Protein AF-A0A973I251-F1 (afdb_monomer)

Secondary structure (DSSP, 8-state):
----PPPHHHHHTTTEEEEEEEEEESSS-TTTBPEEEEEEEEEEE-TT--EEEEEEEEEEBPPPTT-B--HHHHHHH---TT-GGG--B-HHHHHHHHHHHHHHHHHHTT-SEEEEE-TTTTTTT-

Mean predicted aligned error: 3.5 Å

Nearest PDB structures (foldseek):
  3v9x-assembly1_B  TM=9.621E-01  e=1.044E-17  Escherichia coli K-12
  3nh2-assembly1_A  TM=9.985E-01  e=4.021E-17  Escherichia coli
  3va3-assembly1_B  TM=9.937E-01  e=5.543E-17  Escherichia coli K-12
  2f96-assembly1_B  TM=9.882E-01  e=8.765E-16  Pseudomonas aeruginosa PAO1
  3ngy-assembly2_C  TM=9.588E-01  e=2.834E-13  Escherichia coli

pLDDT: mean 95.79, std 8.48, range [45.31, 98.88]

Structure (mmCIF, N/CA/C/O backbone):
data_AF-A0A973I251-F1
#
_entry.id   AF-A0A973I251-F1
#
loop_
_atom_site.group_PDB
_atom_site.id
_atom_site.type_symbol
_atom_site.label_atom_id
_atom_site.label_alt_id
_atom_site.label_comp_id
_atom_site.label_asym_id
_atom_site.label_entity_id
_atom_site.label_seq_id
_atom_site.pdbx_PDB_ins_code
_atom_site.Cartn_x
_atom_site.Cartn_y
_atom_site.Cartn_z
_atom_site.occupancy
_atom_site.B_iso_or_equiv
_atom_site.auth_seq_id
_atom_site.auth_comp_id
_atom_site.auth_asym_id
_atom_site.auth_atom_id
_atom_site.pdbx_PDB_model_num
ATOM 1 N N . MET A 1 1 ? -14.893 14.564 30.518 1.00 45.31 1 MET A N 1
ATOM 2 C CA . MET A 1 1 ? -14.409 14.045 29.224 1.00 45.31 1 MET A CA 1
ATOM 3 C C . MET A 1 1 ? -14.976 12.649 29.114 1.00 45.31 1 MET A C 1
ATOM 5 O O . MET A 1 1 ? -14.703 11.853 30.002 1.00 45.31 1 MET A O 1
ATOM 9 N N . GLU A 1 2 ? -15.873 12.407 28.160 1.00 46.62 2 GLU A N 1
ATOM 10 C CA . GLU A 1 2 ? -16.466 11.081 27.964 1.00 46.62 2 GLU A CA 1
ATOM 11 C C . GLU A 1 2 ? -15.345 10.071 27.729 1.00 46.62 2 GLU A C 1
ATOM 13 O O . GLU A 1 2 ? -14.514 10.229 26.833 1.00 46.62 2 GLU A O 1
ATOM 18 N N . ASN A 1 3 ? -15.287 9.071 28.601 1.00 50.62 3 ASN A N 1
ATOM 19 C CA . ASN A 1 3 ? -14.341 7.978 28.512 1.00 50.62 3 ASN A CA 1
ATOM 20 C C . ASN A 1 3 ? -14.863 7.038 27.420 1.00 50.62 3 ASN A C 1
ATOM 22 O O . ASN A 1 3 ? -15.485 6.024 27.717 1.00 50.62 3 ASN A O 1
ATOM 26 N N . THR A 1 4 ? -14.729 7.445 26.155 1.00 62.50 4 THR A N 1
ATOM 27 C CA . THR A 1 4 ? -15.101 6.600 25.016 1.00 62.50 4 THR A CA 1
ATOM 28 C C . THR A 1 4 ? -14.207 5.370 25.082 1.00 62.50 4 THR A C 1
ATOM 30 O O . THR A 1 4 ? -13.005 5.467 24.821 1.00 62.50 4 THR A O 1
ATOM 33 N N . GLU A 1 5 ? -14.754 4.239 25.527 1.00 80.75 5 GLU A N 1
ATOM 34 C CA . GLU A 1 5 ? -13.989 3.003 25.617 1.00 80.75 5 GLU A CA 1
ATOM 35 C C . GLU A 1 5 ? -13.396 2.681 24.246 1.00 80.75 5 GLU A C 1
ATOM 37 O O . GLU A 1 5 ? -14.099 2.596 23.239 1.00 80.75 5 GLU A O 1
ATOM 42 N N . GLN A 1 6 ? -12.074 2.522 24.201 1.00 84.75 6 GLN A N 1
ATOM 43 C CA . GLN A 1 6 ? -11.390 2.105 22.985 1.00 84.75 6 GLN A CA 1
ATOM 44 C C . GLN A 1 6 ? -11.863 0.703 22.577 1.00 84.75 6 GLN A C 1
ATOM 46 O O . GLN A 1 6 ? -11.987 -0.188 23.427 1.00 84.75 6 GLN A O 1
ATOM 51 N N . THR A 1 7 ? -12.066 0.504 21.273 1.00 95.12 7 THR A N 1
ATOM 52 C CA . THR A 1 7 ? -12.389 -0.802 20.680 1.00 95.12 7 THR A CA 1
ATOM 53 C C . THR A 1 7 ? -11.291 -1.828 20.998 1.00 95.12 7 THR A C 1
ATOM 55 O O . THR A 1 7 ? -10.136 -1.462 21.255 1.00 95.12 7 THR A O 1
ATOM 58 N N . LEU A 1 8 ? -11.621 -3.126 20.957 1.00 96.62 8 LEU A N 1
ATOM 59 C CA . LEU A 1 8 ? -10.624 -4.200 21.097 1.00 96.62 8 LEU A CA 1
ATOM 60 C C . LEU A 1 8 ? -9.488 -4.041 20.077 1.00 96.62 8 LEU A C 1
ATOM 62 O O . LEU A 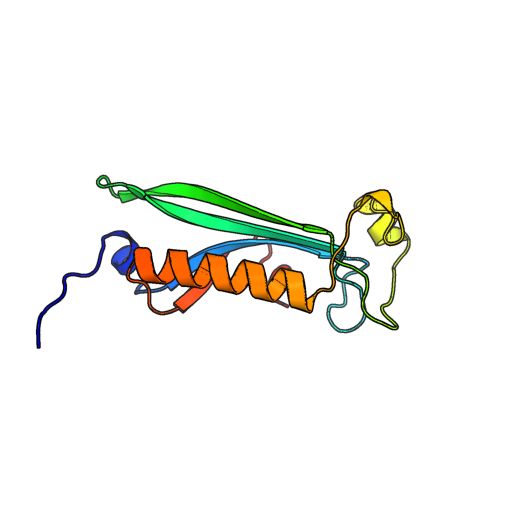1 8 ? -8.310 -4.131 20.430 1.00 96.62 8 LEU A O 1
ATOM 66 N N . PHE A 1 9 ? -9.850 -3.686 18.842 1.00 97.88 9 PHE A N 1
ATOM 67 C CA . PHE A 1 9 ? -8.903 -3.408 17.772 1.00 97.88 9 PHE A CA 1
ATOM 68 C C . PHE A 1 9 ? -7.925 -2.293 18.172 1.00 97.88 9 PHE A C 1
ATOM 70 O O . PHE A 1 9 ? -6.708 -2.498 18.166 1.00 97.88 9 PHE A O 1
ATOM 77 N N . ALA A 1 10 ? -8.433 -1.119 18.558 1.00 97.62 10 ALA A N 1
ATOM 78 C CA . ALA A 1 10 ? -7.600 0.032 18.901 1.00 97.62 10 ALA A CA 1
ATOM 79 C C . ALA A 1 10 ? -6.674 -0.263 20.091 1.00 97.62 10 ALA A C 1
ATOM 81 O O . ALA A 1 10 ? -5.526 0.187 20.111 1.00 97.62 10 ALA A O 1
ATOM 82 N N . LYS A 1 11 ? -7.127 -1.070 21.058 1.00 96.81 11 LYS A N 1
ATOM 83 C CA . LYS A 1 11 ? -6.307 -1.511 22.197 1.00 96.81 11 LYS A CA 1
ATOM 84 C C . LYS A 1 11 ? -5.147 -2.416 21.761 1.00 96.81 11 LYS A C 1
ATOM 86 O O . LYS A 1 11 ? -4.035 -2.257 22.267 1.00 96.81 11 LYS A O 1
ATOM 91 N N . ARG A 1 12 ? -5.361 -3.321 20.795 1.00 97.69 12 ARG A N 1
ATOM 92 C CA . ARG A 1 12 ? -4.398 -4.370 20.398 1.00 97.69 12 ARG A CA 1
ATOM 93 C C . ARG A 1 12 ? -3.041 -3.842 19.930 1.00 97.69 12 ARG A C 1
ATOM 95 O O . ARG A 1 12 ? -2.021 -4.486 20.193 1.00 97.69 12 ARG A O 1
ATOM 102 N N . PHE A 1 13 ? -3.031 -2.695 19.251 1.00 97.44 13 PHE A N 1
ATOM 103 C CA . PHE A 1 13 ? -1.825 -2.068 18.699 1.00 97.44 13 PHE A CA 1
ATOM 104 C C . PHE A 1 13 ? -1.674 -0.608 19.135 1.00 97.44 13 PHE A C 1
ATOM 106 O O . PHE A 1 13 ? -1.130 0.207 18.398 1.00 97.44 13 PHE A O 1
ATOM 113 N N . ARG A 1 14 ? -2.144 -0.254 20.340 1.00 96.94 14 ARG A N 1
ATOM 114 C CA . ARG A 1 14 ? -1.951 1.089 20.930 1.00 96.94 14 ARG A CA 1
ATOM 115 C C . ARG A 1 14 ? -2.459 2.229 20.029 1.00 96.94 14 ARG A C 1
ATOM 117 O O . ARG A 1 14 ? -1.843 3.289 19.954 1.00 96.94 14 ARG A O 1
ATOM 124 N N . GLY A 1 15 ? -3.570 2.002 19.334 1.00 96.88 15 GLY A N 1
ATOM 125 C CA . GLY A 1 15 ? -4.185 2.952 18.411 1.00 96.88 15 GLY A CA 1
ATOM 126 C C . GLY A 1 15 ? -3.633 2.925 16.983 1.00 96.88 15 GLY A C 1
ATOM 127 O O . GLY A 1 15 ? -4.062 3.757 16.181 1.00 96.88 15 GLY A O 1
ATOM 128 N N . PHE A 1 16 ? -2.726 2.003 16.643 1.00 98.56 16 PHE A N 1
ATOM 129 C CA . PHE A 1 16 ? -2.317 1.764 15.258 1.00 98.56 16 PHE A CA 1
ATOM 130 C C . PHE A 1 16 ? -3.286 0.830 14.523 1.00 98.56 16 PHE A C 1
ATOM 132 O O . PHE A 1 16 ? -3.730 -0.185 15.056 1.00 98.56 16 PHE A O 1
ATOM 139 N N . PHE A 1 17 ? -3.594 1.171 13.277 1.00 98.62 17 PHE A N 1
ATOM 140 C CA . PHE A 1 17 ? -4.374 0.365 12.348 1.00 98.62 17 PHE A CA 1
ATOM 141 C C . PHE A 1 17 ? -3.427 -0.313 11.344 1.00 98.62 17 PHE A C 1
ATOM 143 O O . PHE A 1 17 ? -2.867 0.378 10.493 1.00 98.62 17 PHE A O 1
ATOM 150 N N . PRO A 1 18 ? -3.180 -1.626 11.459 1.00 98.56 18 PRO A N 1
ATOM 151 C CA . PRO A 1 18 ? -2.354 -2.357 10.516 1.00 98.56 18 PRO A CA 1
ATOM 152 C C . PRO A 1 18 ? -3.040 -2.415 9.150 1.00 98.56 18 PRO A C 1
ATOM 154 O O . PRO A 1 18 ? -4.216 -2.771 9.047 1.00 98.56 18 PRO A O 1
ATOM 157 N N . VAL A 1 19 ? -2.283 -2.087 8.110 1.00 98.75 19 VAL A N 1
ATOM 158 C CA . VAL A 1 19 ? -2.685 -2.218 6.708 1.00 98.75 19 VAL A CA 1
ATOM 159 C C . VAL A 1 19 ? -1.654 -3.101 6.035 1.00 98.75 19 VAL A C 1
ATOM 161 O O . VAL A 1 19 ? -0.467 -2.777 6.070 1.00 98.75 19 VAL A O 1
ATOM 164 N N . VAL A 1 20 ? -2.096 -4.222 5.467 1.00 98.88 20 VAL A N 1
ATOM 165 C CA . VAL A 1 20 ? -1.193 -5.110 4.735 1.00 98.88 20 VAL A CA 1
ATOM 166 C C . VAL A 1 20 ? -0.952 -4.504 3.363 1.00 98.88 20 VAL A C 1
ATOM 168 O O . VAL A 1 20 ? -1.930 -4.270 2.656 1.00 98.88 20 VAL A O 1
ATOM 171 N N . ILE A 1 21 ? 0.303 -4.234 3.022 1.00 98.75 21 ILE A N 1
ATOM 172 C CA . ILE A 1 21 ? 0.718 -3.668 1.737 1.00 98.75 21 ILE A CA 1
ATOM 173 C C . ILE A 1 21 ? 1.671 -4.644 1.060 1.00 98.75 21 ILE A C 1
ATOM 175 O O . ILE A 1 21 ? 2.446 -5.316 1.738 1.00 98.75 21 ILE A O 1
ATOM 179 N N . ASP A 1 22 ? 1.576 -4.704 -0.256 1.00 98.69 22 ASP A N 1
ATOM 180 C CA . ASP A 1 22 ? 2.534 -5.359 -1.134 1.00 98.69 22 ASP A CA 1
ATOM 181 C C . ASP A 1 22 ? 2.660 -4.506 -2.401 1.00 98.69 22 ASP A C 1
ATOM 183 O O . ASP A 1 22 ? 1.657 -3.931 -2.856 1.00 98.69 22 ASP A O 1
ATOM 187 N N . VAL A 1 23 ? 3.883 -4.372 -2.914 1.00 98.44 23 VAL A N 1
ATOM 188 C CA . VAL A 1 23 ? 4.183 -3.615 -4.134 1.00 98.44 23 VAL A CA 1
ATOM 189 C C . VAL A 1 23 ? 4.990 -4.449 -5.118 1.00 98.44 23 VAL A C 1
ATOM 191 O O . VAL A 1 23 ? 5.946 -5.123 -4.745 1.00 98.44 23 VAL A O 1
ATOM 194 N N . GLU A 1 24 ? 4.660 -4.311 -6.397 1.00 98.31 24 GLU A N 1
ATOM 195 C CA . GLU A 1 24 ? 5.498 -4.791 -7.494 1.00 98.31 24 GLU A CA 1
ATOM 196 C C . GLU A 1 24 ? 6.170 -3.590 -8.146 1.00 98.31 24 GLU A C 1
ATOM 198 O O . GLU A 1 24 ? 5.509 -2.605 -8.486 1.00 98.31 24 GLU A O 1
ATOM 203 N N . THR A 1 25 ? 7.483 -3.656 -8.333 1.00 98.31 25 THR A N 1
ATOM 204 C CA . THR A 1 25 ? 8.281 -2.544 -8.856 1.00 98.31 25 THR A CA 1
ATOM 205 C C . THR A 1 25 ? 9.103 -2.960 -10.071 1.00 98.31 25 THR A C 1
ATOM 207 O O . THR A 1 25 ? 9.328 -4.139 -10.343 1.00 98.31 25 THR A O 1
ATOM 210 N N . ALA A 1 26 ? 9.589 -1.9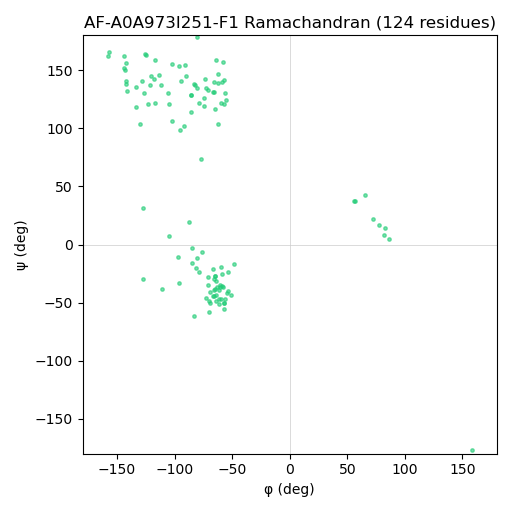71 -10.815 1.00 97.94 26 ALA A N 1
ATOM 211 C CA . ALA A 1 26 ? 10.490 -2.158 -11.944 1.00 97.94 26 ALA A CA 1
ATOM 212 C C . ALA A 1 26 ? 11.972 -2.183 -11.526 1.00 97.94 26 ALA A C 1
ATOM 214 O O . ALA A 1 26 ? 12.842 -1.947 -12.359 1.00 97.94 26 ALA A O 1
ATOM 215 N N . GLY A 1 27 ? 12.267 -2.440 -10.248 1.00 97.31 27 GLY A N 1
ATOM 216 C CA . GLY A 1 27 ? 13.620 -2.477 -9.694 1.00 97.31 27 GLY A CA 1
ATOM 217 C C . GLY A 1 27 ? 13.649 -2.264 -8.175 1.00 97.31 27 GLY A C 1
ATOM 218 O O . GLY A 1 27 ? 12.609 -2.182 -7.525 1.00 97.31 27 GLY A O 1
ATOM 219 N N . PHE A 1 28 ? 14.841 -2.218 -7.578 1.00 96.44 28 PHE A N 1
ATOM 220 C CA . PHE A 1 28 ? 15.009 -2.140 -6.117 1.00 96.44 28 PHE A CA 1
ATOM 221 C C . PHE A 1 28 ? 15.239 -0.720 -5.581 1.00 96.44 28 PHE A C 1
ATOM 223 O O . PHE A 1 28 ? 15.234 -0.517 -4.365 1.00 96.44 28 PHE A O 1
ATOM 230 N N . ASN A 1 29 ? 15.489 0.257 -6.453 1.00 97.38 29 ASN A N 1
ATOM 231 C CA . ASN A 1 29 ? 15.746 1.633 -6.061 1.00 97.38 29 ASN A CA 1
ATOM 232 C C . ASN A 1 29 ? 14.466 2.467 -6.132 1.00 97.38 29 ASN A C 1
ATOM 234 O O . ASN A 1 29 ? 14.109 3.000 -7.177 1.00 97.38 29 ASN A O 1
ATOM 238 N N . LYS A 1 30 ? 13.831 2.654 -4.978 1.00 97.00 30 LYS A N 1
ATOM 239 C CA . LYS A 1 30 ? 12.604 3.444 -4.815 1.00 97.00 30 LYS A CA 1
ATOM 240 C C . LYS A 1 30 ? 12.638 4.881 -5.355 1.00 97.00 30 LYS A C 1
ATOM 242 O O . LYS A 1 30 ? 11.592 5.451 -5.623 1.00 97.00 30 LYS A O 1
ATOM 247 N N . GLU A 1 31 ? 13.819 5.493 -5.478 1.00 97.12 31 GLU A N 1
ATOM 248 C CA . GLU A 1 31 ? 13.940 6.879 -5.951 1.00 97.12 31 GLU A CA 1
ATOM 249 C C . GLU A 1 31 ? 13.887 6.965 -7.484 1.00 97.12 31 GLU A C 1
ATOM 251 O O . GLU A 1 31 ? 13.674 8.043 -8.036 1.00 97.12 31 GLU A O 1
ATOM 256 N N . THR A 1 32 ? 14.150 5.855 -8.183 1.00 97.94 32 THR A N 1
ATOM 257 C CA . THR A 1 32 ? 14.329 5.844 -9.643 1.00 97.94 32 THR A CA 1
ATOM 258 C C . THR A 1 32 ? 13.462 4.832 -10.362 1.00 97.94 32 THR A C 1
ATOM 260 O O . THR A 1 32 ? 13.121 5.065 -11.518 1.00 97.94 32 THR A O 1
ATOM 263 N N . ASP A 1 33 ? 13.128 3.718 -9.723 1.00 98.12 33 ASP A N 1
ATOM 264 C CA . ASP A 1 33 ? 12.489 2.579 -10.368 1.00 98.12 33 ASP A CA 1
ATOM 265 C C . ASP A 1 33 ? 10.967 2.674 -10.211 1.00 98.12 33 ASP A C 1
ATOM 267 O O . ASP A 1 33 ? 10.459 3.076 -9.165 1.00 98.12 33 ASP A O 1
ATOM 271 N N . ALA A 1 34 ? 10.224 2.321 -11.260 1.00 98.25 34 ALA A N 1
ATOM 272 C CA . ALA A 1 34 ? 8.772 2.493 -11.270 1.00 98.25 34 ALA A CA 1
ATOM 273 C C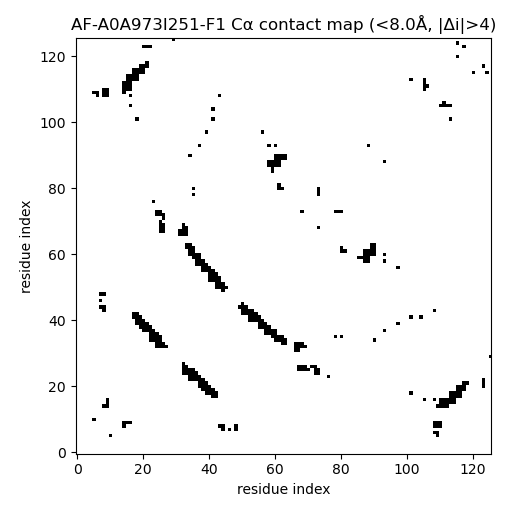 . ALA A 1 34 ? 8.050 1.612 -10.233 1.00 98.25 34 ALA A C 1
ATOM 275 O O . ALA A 1 34 ? 8.340 0.420 -10.121 1.00 98.25 34 ALA A O 1
ATOM 276 N N . LEU A 1 35 ? 7.024 2.156 -9.574 1.00 98.50 35 LEU A N 1
ATOM 277 C CA . LEU A 1 35 ? 5.957 1.360 -8.963 1.00 98.50 35 LEU A CA 1
ATOM 278 C C . LEU A 1 35 ? 5.040 0.838 -10.077 1.00 98.50 35 LEU A C 1
ATOM 280 O O . LEU A 1 35 ? 4.548 1.617 -10.892 1.00 98.50 35 LEU A O 1
ATOM 284 N N . LEU A 1 36 ? 4.814 -0.472 -10.123 1.00 98.38 36 LEU A N 1
ATOM 285 C CA . LEU A 1 36 ? 4.016 -1.119 -11.163 1.00 98.38 36 LEU A CA 1
ATOM 286 C C . LEU A 1 36 ? 2.696 -1.656 -10.624 1.00 98.38 36 LEU A C 1
ATOM 288 O O . LEU A 1 36 ? 1.690 -1.548 -11.315 1.00 98.38 36 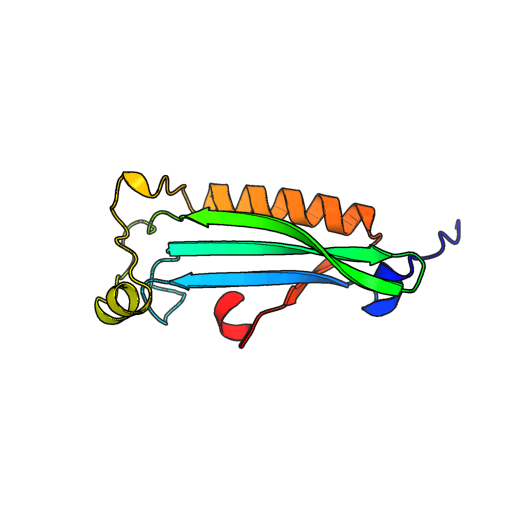LEU A O 1
ATOM 292 N N . GLU A 1 37 ? 2.648 -2.203 -9.415 1.00 98.50 37 GLU A N 1
ATOM 293 C CA . GLU A 1 37 ? 1.394 -2.629 -8.783 1.00 98.50 37 GLU A CA 1
ATOM 294 C C . GLU A 1 37 ? 1.434 -2.349 -7.290 1.00 98.50 37 GLU A C 1
ATOM 296 O O . GLU A 1 37 ? 2.495 -2.350 -6.673 1.00 98.50 37 GLU A O 1
ATOM 301 N N . ILE A 1 38 ? 0.264 -2.100 -6.709 1.00 98.69 38 ILE A N 1
ATOM 302 C CA . ILE A 1 38 ? 0.113 -1.970 -5.265 1.00 98.69 38 ILE A CA 1
ATOM 303 C C . ILE A 1 38 ? -1.196 -2.609 -4.820 1.00 98.69 38 ILE A C 1
ATOM 305 O O . ILE A 1 38 ? -2.267 -2.334 -5.371 1.00 98.69 38 ILE A O 1
ATOM 309 N N . ALA A 1 39 ? -1.119 -3.433 -3.780 1.00 98.69 39 ALA A N 1
ATOM 310 C CA . ALA A 1 39 ? -2.273 -3.994 -3.098 1.00 98.69 39 ALA A CA 1
ATOM 311 C C . ALA A 1 39 ? -2.304 -3.542 -1.637 1.00 98.69 39 ALA A C 1
ATOM 313 O O . ALA A 1 39 ? -1.278 -3.444 -0.968 1.00 98.69 39 ALA A O 1
ATOM 314 N N . ALA A 1 40 ? -3.505 -3.281 -1.124 1.00 98.81 40 ALA A N 1
ATOM 315 C CA . ALA A 1 40 ? -3.732 -2.924 0.265 1.00 98.81 40 ALA A CA 1
ATOM 316 C C . ALA A 1 40 ? -4.903 -3.722 0.842 1.00 98.81 40 ALA A C 1
ATOM 318 O O . ALA A 1 40 ? -6.045 -3.579 0.400 1.00 98.81 40 ALA A O 1
ATOM 319 N N . SER A 1 41 ? -4.638 -4.535 1.865 1.00 98.81 41 SER A N 1
ATOM 320 C CA . SER A 1 41 ? -5.677 -5.234 2.627 1.00 98.81 41 SER A CA 1
ATOM 321 C C . SER A 1 41 ? -5.873 -4.578 3.986 1.00 98.81 41 SER A C 1
ATOM 323 O O . SER A 1 41 ? -4.950 -4.497 4.803 1.00 98.81 41 SER A O 1
ATOM 325 N N . VAL A 1 42 ? -7.097 -4.124 4.246 1.00 98.50 42 VAL A N 1
ATOM 326 C CA . VAL A 1 42 ? -7.488 -3.604 5.558 1.00 98.50 42 VAL A CA 1
ATOM 327 C C . VAL A 1 42 ? -8.029 -4.734 6.425 1.00 98.50 42 VAL A C 1
ATOM 329 O O . VAL A 1 42 ? -8.655 -5.676 5.934 1.00 98.50 42 VAL A O 1
ATOM 332 N N . LEU A 1 43 ? -7.766 -4.658 7.728 1.00 98.56 43 LEU A N 1
ATOM 333 C CA . LEU A 1 43 ? -8.143 -5.702 8.677 1.00 98.56 43 LEU A CA 1
ATOM 334 C C . LEU A 1 43 ? -9.381 -5.309 9.482 1.00 98.56 43 LEU A C 1
ATOM 336 O O . LEU A 1 43 ? -9.639 -4.131 9.733 1.00 98.56 43 LEU A O 1
ATOM 340 N N . LYS A 1 44 ? -10.096 -6.322 9.965 1.00 98.12 44 LYS A N 1
ATOM 341 C CA . LYS A 1 44 ? -11.120 -6.206 11.006 1.00 98.12 44 LYS A CA 1
ATOM 342 C C . LYS A 1 44 ? -10.808 -7.144 12.163 1.00 9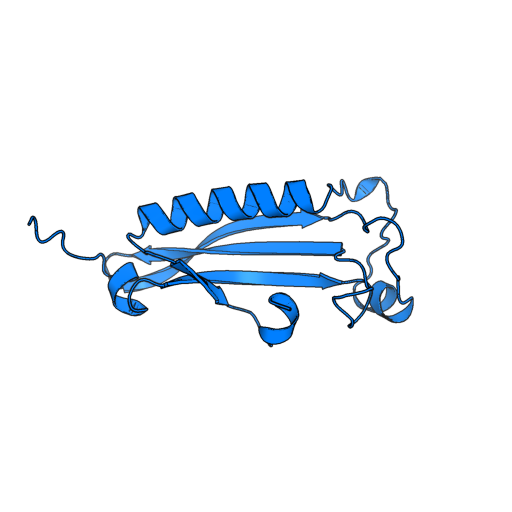8.12 44 LYS A C 1
ATOM 344 O O . LYS A 1 44 ? -10.007 -8.068 12.034 1.00 98.12 44 LYS A O 1
ATOM 349 N N . MET A 1 45 ? -11.451 -6.877 13.288 1.00 98.31 45 MET A N 1
ATOM 350 C CA . MET A 1 45 ? -11.411 -7.713 14.477 1.00 98.31 45 MET A CA 1
ATOM 351 C C . MET A 1 45 ? -12.849 -8.009 14.877 1.00 98.31 45 MET A C 1
ATOM 353 O O . MET A 1 45 ? -13.657 -7.080 14.909 1.00 98.31 45 MET A O 1
ATOM 357 N N . ASP A 1 46 ? -13.161 -9.276 15.118 1.00 96.94 46 ASP A N 1
ATOM 358 C CA . ASP A 1 46 ? -14.465 -9.676 15.644 1.00 96.94 46 ASP A CA 1
ATOM 359 C C . ASP A 1 46 ? -14.556 -9.484 17.169 1.00 96.94 46 ASP A C 1
ATOM 361 O O . ASP A 1 46 ? -13.609 -9.031 17.823 1.00 96.94 46 ASP A O 1
ATOM 365 N N . ASP A 1 47 ? -15.721 -9.804 17.732 1.00 95.88 47 ASP A N 1
ATOM 366 C CA . ASP A 1 47 ? -16.008 -9.632 19.160 1.00 95.88 47 ASP A CA 1
ATOM 367 C C . ASP A 1 47 ? -15.169 -10.566 20.055 1.00 95.88 47 ASP A C 1
ATOM 369 O O . ASP A 1 47 ? -14.944 -10.253 21.225 1.00 95.88 47 ASP A O 1
ATOM 373 N N . ASP A 1 48 ? -14.640 -11.660 19.495 1.00 97.12 48 ASP A N 1
ATOM 374 C CA . ASP A 1 48 ? -13.728 -12.592 20.169 1.00 97.12 48 ASP A CA 1
ATOM 375 C C . ASP A 1 48 ? -12.256 -12.130 20.100 1.00 97.12 48 ASP A C 1
ATOM 377 O O . ASP A 1 48 ? -11.361 -12.750 20.682 1.00 97.12 48 ASP A O 1
ATOM 381 N N . GLY A 1 49 ? -11.980 -11.013 19.419 1.00 96.62 49 GLY A N 1
ATOM 382 C CA . GLY A 1 49 ? -10.642 -10.442 19.285 1.00 96.62 49 GLY A CA 1
ATOM 383 C C . GLY A 1 49 ? -9.792 -11.076 18.180 1.00 96.62 49 GLY A C 1
ATOM 384 O O . GLY A 1 49 ? -8.574 -10.862 18.149 1.00 96.62 49 GLY A O 1
ATOM 385 N N . VAL A 1 50 ? -10.396 -11.842 17.268 1.00 98.06 50 VAL A N 1
ATOM 386 C CA . VAL A 1 50 ? -9.703 -12.507 16.161 1.00 98.06 50 VAL A CA 1
ATOM 387 C C . VAL A 1 50 ? -9.578 -11.553 14.974 1.00 98.06 50 VAL A C 1
ATOM 389 O O . VAL A 1 50 ? -10.547 -10.942 14.523 1.00 98.06 50 VAL A O 1
ATOM 392 N N . LEU A 1 51 ? -8.354 -11.411 14.456 1.00 98.12 51 LEU A N 1
ATOM 393 C CA . LEU A 1 51 ? -8.076 -10.601 13.270 1.00 98.12 51 LEU A CA 1
ATOM 394 C C . LEU A 1 51 ? -8.375 -11.382 11.990 1.00 98.12 51 LEU A C 1
ATOM 396 O O . LEU A 1 51 ? -7.975 -12.535 11.844 1.00 98.12 51 LEU A O 1
ATOM 400 N N . SER A 1 52 ? -9.001 -10.711 11.031 1.00 98.31 52 SER A N 1
ATOM 401 C CA . SER A 1 52 ? -9.205 -11.218 9.674 1.00 98.31 52 SER A CA 1
ATOM 402 C C . SER A 1 52 ? -9.104 -10.086 8.653 1.00 98.31 52 SER A C 1
ATOM 404 O O . SER A 1 52 ? -9.185 -8.904 9.002 1.00 98.31 52 SER A O 1
ATOM 406 N N . ILE A 1 53 ? -8.908 -10.440 7.381 1.00 98.50 53 ILE A N 1
ATOM 407 C CA . ILE A 1 53 ? -9.013 -9.477 6.280 1.00 98.50 53 ILE A CA 1
ATOM 408 C C . ILE A 1 53 ? -10.470 -9.019 6.196 1.00 98.50 53 ILE A C 1
ATOM 410 O O . ILE A 1 53 ? -11.392 -9.837 6.203 1.00 98.50 53 ILE A O 1
ATOM 414 N N . ASP A 1 54 ? -10.680 -7.708 6.130 1.00 98.25 54 ASP A N 1
ATOM 415 C CA . ASP A 1 54 ? -11.994 -7.165 5.817 1.00 98.25 54 ASP A CA 1
ATOM 416 C C . ASP A 1 54 ? -12.210 -7.136 4.304 1.00 98.25 54 ASP A C 1
ATOM 418 O O . ASP A 1 54 ? -13.087 -7.826 3.789 1.00 98.25 54 ASP A O 1
ATOM 422 N N . HIS A 1 55 ? -11.368 -6.388 3.593 1.00 98.00 55 HIS A N 1
ATOM 423 C CA . HIS A 1 55 ? -11.334 -6.364 2.137 1.00 98.00 55 HIS A CA 1
ATOM 424 C C . HIS A 1 55 ? -9.966 -5.900 1.629 1.00 98.00 55 HIS A C 1
ATOM 426 O O . HIS A 1 55 ? -9.160 -5.330 2.373 1.00 98.00 55 HIS A O 1
ATOM 432 N N . THR A 1 56 ? -9.739 -6.131 0.339 1.00 98.69 56 THR A N 1
ATOM 433 C CA . THR A 1 56 ? -8.511 -5.778 -0.373 1.00 98.69 56 THR A CA 1
ATOM 434 C C . THR A 1 56 ? -8.849 -4.844 -1.524 1.00 98.69 56 THR A C 1
ATOM 436 O O . THR A 1 56 ? -9.825 -5.063 -2.243 1.00 98.69 56 THR A O 1
ATOM 439 N N . VAL A 1 57 ? -8.034 -3.812 -1.702 1.00 98.56 57 VAL A N 1
ATOM 440 C CA . VAL A 1 57 ? -7.993 -2.995 -2.918 1.00 98.56 57 VAL A CA 1
ATOM 441 C C . VAL A 1 57 ? -6.655 -3.215 -3.607 1.00 98.56 57 VAL A C 1
ATOM 443 O O . VAL A 1 57 ? -5.654 -3.448 -2.934 1.00 98.56 57 VAL A O 1
ATOM 446 N N . HIS A 1 58 ? -6.637 -3.174 -4.934 1.00 98.56 58 HIS A N 1
ATOM 447 C CA . HIS A 1 58 ? -5.416 -3.314 -5.719 1.00 98.56 58 HIS A CA 1
ATOM 448 C C . HIS A 1 58 ? -5.484 -2.407 -6.942 1.00 98.56 58 HIS A C 1
ATOM 450 O O . HIS A 1 58 ? -6.579 -2.104 -7.424 1.00 98.56 58 HIS A O 1
ATOM 456 N N . PHE A 1 59 ? -4.318 -1.984 -7.417 1.00 98.75 59 PHE A N 1
ATOM 457 C CA . PHE A 1 59 ? -4.174 -1.124 -8.581 1.00 98.75 59 PHE A CA 1
ATOM 458 C C . PHE A 1 59 ? -2.953 -1.547 -9.388 1.00 98.75 59 PHE A C 1
ATOM 460 O O . PHE A 1 59 ? -1.883 -1.785 -8.828 1.00 98.75 59 PHE A O 1
ATOM 467 N N . HIS A 1 60 ? -3.111 -1.564 -10.707 1.00 98.69 60 HIS A N 1
ATOM 468 C CA . HIS A 1 60 ? -1.981 -1.453 -11.615 1.00 98.69 60 HIS A CA 1
ATOM 469 C C . HIS A 1 60 ? -1.605 0.028 -11.717 1.00 98.69 60 HIS A C 1
ATOM 471 O O . HIS A 1 60 ? -2.480 0.885 -11.853 1.00 98.69 60 HIS A O 1
ATOM 477 N N . VAL A 1 61 ? -0.316 0.326 -11.640 1.00 98.56 61 VAL A N 1
ATOM 478 C CA . VAL A 1 61 ? 0.229 1.683 -11.625 1.00 98.56 61 VAL A CA 1
ATOM 479 C C . VAL A 1 61 ? 1.003 1.938 -12.918 1.00 98.56 61 VAL A C 1
ATOM 481 O O . VAL A 1 61 ? 1.697 1.056 -13.445 1.00 98.56 61 VAL A O 1
ATOM 484 N N . GLU A 1 62 ? 0.796 3.127 -13.479 1.00 98.25 62 GLU A N 1
ATOM 485 C CA . GLU A 1 62 ? 1.567 3.640 -14.608 1.00 98.25 62 GLU A CA 1
ATOM 486 C C . GLU A 1 62 ? 2.976 4.034 -14.137 1.00 98.25 62 GLU A C 1
ATOM 488 O O . GLU A 1 62 ? 3.094 4.728 -13.125 1.00 98.25 62 GLU A O 1
ATOM 493 N N . PRO A 1 63 ? 4.048 3.658 -14.862 1.00 98.00 63 PRO A N 1
ATOM 494 C CA . PRO A 1 63 ? 5.379 4.174 -14.570 1.00 98.00 63 PRO A CA 1
ATOM 495 C C . PRO A 1 63 ? 5.381 5.704 -14.605 1.00 98.00 63 PRO A C 1
ATOM 497 O O . PRO A 1 63 ? 4.905 6.304 -15.573 1.00 98.00 63 PRO A O 1
ATOM 500 N 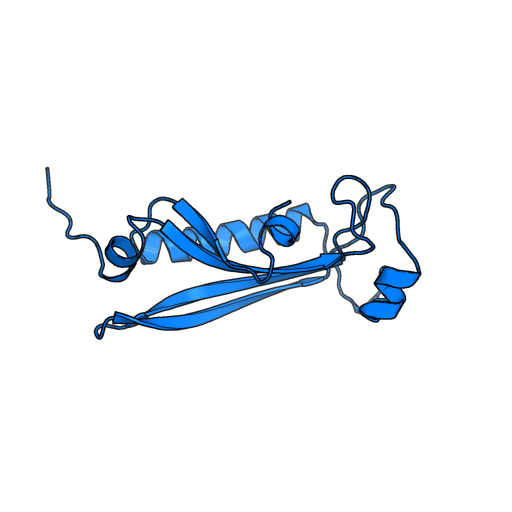N . PHE A 1 64 ? 5.935 6.342 -13.573 1.00 97.38 64 PHE A N 1
ATOM 501 C CA . PHE A 1 64 ? 6.070 7.796 -13.560 1.00 97.38 64 PHE A CA 1
ATOM 502 C C . PHE A 1 64 ? 7.010 8.277 -14.681 1.00 97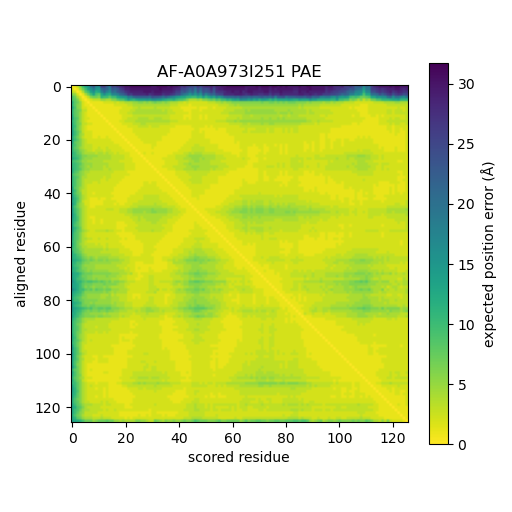.38 64 PHE A C 1
ATOM 504 O O . PHE A 1 64 ? 7.839 7.528 -15.206 1.00 97.38 64 PHE A O 1
ATOM 511 N N . GLU A 1 65 ? 6.888 9.547 -15.072 1.00 96.69 65 GLU A N 1
ATOM 512 C CA . GLU A 1 65 ? 7.692 10.104 -16.161 1.00 96.69 65 GLU A CA 1
ATOM 513 C C . GLU A 1 65 ? 9.195 10.023 -15.849 1.00 96.69 65 GLU A C 1
ATOM 515 O O . GLU A 1 65 ? 9.674 10.569 -14.857 1.00 96.69 65 GLU A O 1
ATOM 520 N N . GLY A 1 66 ? 9.947 9.351 -16.724 1.00 97.00 66 GLY A N 1
ATOM 521 C CA . GLY A 1 66 ? 11.390 9.168 -16.563 1.00 97.00 66 GLY A CA 1
ATOM 522 C C . GLY A 1 66 ? 11.796 8.031 -15.621 1.00 97.00 66 GLY A C 1
ATOM 523 O O . GLY A 1 66 ? 12.988 7.904 -15.344 1.00 97.00 66 GLY A O 1
ATOM 524 N N . ALA A 1 67 ? 10.851 7.206 -15.156 1.00 97.50 67 ALA A N 1
ATOM 525 C CA . ALA A 1 67 ? 11.158 6.048 -14.328 1.00 97.50 67 ALA A CA 1
ATOM 526 C C . ALA A 1 67 ? 12.102 5.061 -15.031 1.00 97.50 67 ALA A C 1
ATOM 528 O O . ALA A 1 67 ? 11.965 4.767 -16.223 1.00 97.50 67 ALA A O 1
ATOM 529 N N . ASN A 1 68 ? 13.042 4.520 -14.263 1.00 98.25 68 ASN A N 1
ATOM 530 C CA . ASN A 1 68 ? 13.872 3.401 -14.668 1.00 98.25 68 ASN A CA 1
ATOM 531 C C . ASN A 1 68 ? 13.052 2.102 -14.649 1.00 98.25 68 ASN A C 1
ATOM 533 O O . ASN A 1 68 ? 12.205 1.892 -13.775 1.00 98.25 68 ASN A O 1
ATOM 537 N N . ILE A 1 69 ? 13.313 1.232 -15.627 1.00 97.56 69 ILE A N 1
ATOM 538 C CA . ILE A 1 69 ? 12.684 -0.083 -15.743 1.00 97.56 69 ILE A CA 1
ATOM 539 C C . ILE A 1 69 ? 13.789 -1.114 -15.943 1.00 97.56 69 ILE A C 1
ATOM 541 O O . ILE A 1 69 ? 14.341 -1.253 -17.036 1.00 97.56 69 ILE A O 1
ATOM 545 N N . GLU A 1 70 ? 14.101 -1.849 -14.883 1.00 97.06 70 GLU A N 1
ATOM 546 C CA . GLU A 1 70 ? 15.045 -2.954 -14.935 1.00 97.06 70 GLU A CA 1
ATOM 547 C C . GLU A 1 70 ? 14.396 -4.155 -15.619 1.00 97.06 70 GLU A C 1
ATOM 549 O O . GLU A 1 70 ? 13.426 -4.734 -15.123 1.00 97.06 70 GLU A O 1
ATOM 554 N N . GLN A 1 71 ? 14.983 -4.582 -16.738 1.00 96.12 71 GLN A N 1
ATOM 555 C CA . GLN A 1 71 ? 14.505 -5.736 -17.503 1.00 96.12 71 GLN A CA 1
ATOM 556 C C . GLN A 1 71 ? 14.376 -6.990 -16.619 1.00 96.12 71 GLN A C 1
ATOM 558 O O . GLN A 1 71 ? 13.392 -7.717 -16.706 1.00 96.12 71 GLN A O 1
ATOM 563 N N . ALA A 1 72 ? 15.335 -7.207 -15.714 1.00 96.44 72 ALA A N 1
ATOM 564 C CA . ALA A 1 72 ? 15.314 -8.340 -14.793 1.00 96.44 72 ALA A CA 1
ATOM 565 C C . ALA A 1 72 ? 14.134 -8.298 -13.803 1.00 96.44 72 ALA A C 1
ATOM 567 O O . ALA A 1 72 ? 13.647 -9.354 -13.408 1.00 96.44 72 ALA A O 1
ATOM 568 N N . ALA A 1 73 ? 13.667 -7.109 -13.404 1.00 94.81 73 ALA A N 1
ATOM 569 C CA . ALA A 1 73 ? 12.531 -6.971 -12.494 1.00 94.81 73 ALA A CA 1
ATOM 570 C C . ALA A 1 73 ? 11.214 -7.312 -13.202 1.00 94.81 73 ALA A C 1
ATOM 572 O O . ALA A 1 73 ? 10.429 -8.108 -12.690 1.00 94.81 73 ALA A O 1
ATOM 573 N N . ILE A 1 74 ? 11.013 -6.785 -14.414 1.00 94.19 74 ILE A N 1
ATOM 574 C CA . ILE A 1 74 ? 9.795 -7.050 -15.193 1.00 94.19 74 ILE A CA 1
ATOM 575 C C . ILE A 1 74 ? 9.727 -8.486 -15.733 1.00 94.19 74 ILE A C 1
ATOM 577 O O . ILE A 1 74 ? 8.648 -9.050 -15.885 1.00 94.19 74 ILE A O 1
ATOM 581 N N . GLU A 1 75 ? 10.875 -9.126 -15.972 1.00 95.00 75 GLU A N 1
ATOM 582 C CA . GLU A 1 75 ? 10.935 -10.562 -16.266 1.00 95.00 75 GLU A CA 1
ATOM 583 C C . GLU A 1 75 ? 10.622 -11.418 -15.035 1.00 95.00 75 GLU A C 1
ATOM 585 O O . GLU A 1 75 ? 10.019 -12.483 -15.169 1.00 95.00 75 GLU A O 1
ATOM 590 N N . PHE A 1 76 ? 11.021 -10.964 -13.843 1.00 94.25 76 PHE A N 1
ATOM 591 C CA . PHE A 1 76 ? 10.765 -11.669 -12.591 1.00 94.25 76 PHE A CA 1
ATOM 592 C C . PHE A 1 76 ? 9.281 -11.645 -12.203 1.00 94.25 76 PHE A C 1
ATOM 594 O O . PHE A 1 76 ? 8.725 -12.700 -11.900 1.00 94.25 76 PHE A O 1
ATOM 601 N N . ASN A 1 77 ? 8.637 -10.473 -12.231 1.00 93.25 77 ASN A N 1
ATOM 602 C CA . ASN A 1 77 ? 7.212 -10.345 -11.897 1.00 93.25 77 ASN A CA 1
ATOM 603 C C . ASN A 1 77 ? 6.274 -10.632 -13.089 1.00 93.25 77 ASN A C 1
ATOM 605 O O . ASN A 1 77 ? 5.093 -10.909 -12.893 1.00 93.25 77 ASN A O 1
ATOM 609 N N . GLY A 1 78 ? 6.789 -10.631 -14.324 1.00 95.38 78 GLY A N 1
ATOM 610 C CA . GLY A 1 78 ? 6.023 -10.923 -15.538 1.00 95.38 78 GLY A CA 1
ATOM 611 C C . GLY A 1 78 ? 5.132 -9.772 -16.019 1.00 95.38 78 GLY A C 1
ATOM 612 O O . GLY A 1 78 ? 4.221 -10.001 -16.819 1.00 95.38 78 GLY A O 1
ATOM 613 N N . ILE A 1 79 ? 5.366 -8.549 -15.540 1.00 96.69 79 ILE A N 1
ATOM 614 C CA . ILE A 1 79 ? 4.576 -7.367 -15.890 1.00 96.69 79 ILE A CA 1
ATOM 615 C C . ILE A 1 79 ? 5.113 -6.753 -17.186 1.00 96.69 79 ILE A C 1
ATOM 617 O O . ILE A 1 79 ? 6.290 -6.432 -17.285 1.00 96.69 79 ILE A O 1
ATOM 621 N N . ASP A 1 80 ? 4.235 -6.504 -18.161 1.00 97.06 80 ASP A N 1
ATOM 622 C CA . ASP A 1 80 ? 4.501 -5.562 -19.259 1.00 97.06 80 ASP A CA 1
ATOM 623 C C . ASP A 1 80 ? 3.981 -4.170 -18.857 1.00 97.06 80 ASP A C 1
ATOM 625 O O . ASP A 1 80 ? 2.766 -3.945 -18.933 1.00 97.06 80 ASP A O 1
ATOM 629 N N . PRO A 1 81 ? 4.844 -3.218 -18.438 1.00 95.69 81 PRO A N 1
ATOM 630 C CA . PRO A 1 81 ? 4.398 -1.949 -17.865 1.00 95.69 81 PRO A CA 1
ATOM 631 C C . PRO A 1 81 ? 3.516 -1.118 -18.803 1.00 95.69 81 PRO A C 1
ATOM 633 O O . PRO A 1 81 ? 2.682 -0.349 -18.326 1.00 95.69 81 PRO A O 1
ATOM 636 N N . PHE A 1 82 ? 3.654 -1.301 -20.120 1.00 95.44 82 PHE A N 1
ATOM 637 C CA . PHE A 1 82 ? 2.983 -0.495 -21.143 1.00 95.44 82 PHE A CA 1
ATOM 638 C C . PHE A 1 82 ? 1.805 -1.211 -21.813 1.00 95.44 82 PHE A C 1
ATOM 640 O O . PHE A 1 82 ? 1.215 -0.691 -22.763 1.00 95.44 82 PHE A O 1
ATOM 647 N N . SER A 1 83 ? 1.424 -2.391 -21.318 1.00 96.31 83 SER A N 1
ATOM 648 C CA . SER A 1 83 ? 0.251 -3.099 -21.817 1.00 96.31 83 SER A CA 1
ATOM 649 C C . SER A 1 83 ? -1.029 -2.309 -21.533 1.00 96.31 83 SER A C 1
ATOM 651 O O . SER A 1 83 ? -1.445 -2.142 -20.385 1.00 96.31 83 SER A O 1
ATOM 653 N N . ALA A 1 84 ? -1.719 -1.893 -22.598 1.00 93.81 84 ALA A N 1
ATOM 654 C CA . ALA A 1 84 ? -3.005 -1.196 -22.508 1.00 93.81 84 ALA A CA 1
ATOM 655 C C . ALA A 1 84 ? -4.098 -2.022 -21.799 1.00 93.81 84 ALA A C 1
ATOM 657 O O . ALA A 1 84 ? -5.090 -1.468 -21.330 1.00 93.81 84 ALA A O 1
ATOM 658 N N . LEU A 1 85 ? -3.927 -3.346 -21.710 1.00 96.19 85 LEU A N 1
ATOM 659 C CA . LEU A 1 85 ? -4.868 -4.243 -21.040 1.00 96.19 85 LEU A CA 1
ATOM 660 C C . LEU A 1 85 ? -4.700 -4.270 -19.514 1.00 96.19 85 LEU A C 1
ATOM 662 O O . LEU A 1 85 ? -5.588 -4.788 -18.843 1.00 96.19 85 LEU A O 1
ATOM 666 N N . ARG A 1 86 ? -3.614 -3.702 -18.961 1.00 96.44 86 ARG A N 1
ATOM 667 C CA . ARG A 1 86 ? -3.429 -3.589 -17.502 1.00 96.44 86 ARG A CA 1
ATOM 668 C C . ARG A 1 86 ? -4.469 -2.687 -16.851 1.00 96.44 86 ARG A C 1
ATOM 670 O O . ARG A 1 86 ? -4.746 -2.847 -15.672 1.00 96.44 86 ARG A O 1
ATOM 677 N N . GLY A 1 87 ? -5.024 -1.723 -17.593 1.00 96.62 87 GLY A N 1
ATOM 678 C CA . GLY A 1 87 ? -5.890 -0.700 -17.001 1.00 96.62 87 GLY A CA 1
ATOM 679 C C . GLY A 1 87 ? -5.179 0.058 -15.877 1.00 96.62 87 GLY A C 1
ATOM 680 O O . GLY A 1 87 ? -5.787 0.329 -14.844 1.00 96.62 87 GLY A O 1
ATOM 681 N N . ALA A 1 88 ? -3.879 0.314 -16.060 1.00 98.19 88 ALA A N 1
ATOM 682 C CA . ALA A 1 88 ? -3.069 1.025 -15.089 1.00 98.19 88 ALA A CA 1
ATOM 683 C C . ALA A 1 88 ? -3.589 2.452 -14.894 1.00 98.19 88 ALA A C 1
ATOM 685 O O . ALA A 1 88 ? -4.115 3.061 -15.825 1.00 98.19 88 ALA A O 1
ATOM 686 N N . VAL A 1 89 ? -3.457 2.954 -13.671 1.00 98.56 89 VAL A N 1
ATOM 687 C CA . VAL A 1 89 ? -3.833 4.318 -13.297 1.00 98.56 89 VAL A CA 1
ATOM 688 C C . VAL A 1 89 ? -2.599 5.097 -12.842 1.00 98.56 89 VAL A C 1
ATOM 690 O O . VAL A 1 89 ? -1.614 4.485 -12.410 1.00 98.56 89 VAL A O 1
ATOM 693 N N . PRO A 1 90 ? -2.637 6.439 -12.873 1.00 98.38 90 PRO A N 1
ATOM 694 C CA . PRO A 1 90 ? -1.576 7.247 -12.291 1.00 98.38 90 PRO A CA 1
ATOM 695 C C . PRO A 1 90 ? -1.367 6.916 -10.808 1.00 98.38 90 PRO A C 1
ATOM 697 O O . PRO A 1 90 ? -2.333 6.734 -10.061 1.00 98.38 90 PRO A O 1
ATOM 700 N N . GLU A 1 91 ? -0.113 6.907 -10.353 1.00 98.00 91 GLU A N 1
ATOM 701 C CA . GLU A 1 91 ? 0.245 6.607 -8.956 1.00 98.00 91 GLU A CA 1
ATOM 702 C C . GLU A 1 91 ? -0.558 7.451 -7.953 1.00 98.00 91 GLU A C 1
ATOM 704 O O . GLU A 1 91 ? -1.107 6.938 -6.976 1.00 98.00 91 GLU A O 1
ATOM 709 N N . GLU A 1 92 ? -0.702 8.748 -8.232 1.00 98.12 92 GLU A N 1
ATOM 710 C CA . GLU A 1 92 ? -1.453 9.667 -7.379 1.00 98.12 92 GLU A CA 1
ATOM 711 C C . GLU A 1 92 ? -2.916 9.221 -7.185 1.00 98.12 92 GLU A C 1
ATOM 713 O O . GLU A 1 92 ? -3.472 9.380 -6.095 1.00 98.12 92 GLU A O 1
ATOM 718 N N . GLU A 1 93 ? -3.546 8.654 -8.216 1.00 98.44 93 GLU A N 1
ATOM 719 C CA . GLU A 1 93 ? -4.916 8.142 -8.148 1.00 98.44 93 GLU A CA 1
ATOM 720 C C . GLU A 1 93 ? -4.998 6.893 -7.263 1.00 98.44 93 GLU A C 1
ATOM 722 O O . GLU A 1 93 ? -5.799 6.863 -6.320 1.00 98.44 93 GLU A O 1
ATOM 727 N N . ALA A 1 94 ? -4.123 5.909 -7.499 1.00 98.50 94 ALA A N 1
ATOM 728 C CA . ALA A 1 94 ? -4.058 4.678 -6.711 1.00 98.50 94 ALA A CA 1
ATOM 729 C C . ALA A 1 94 ? -3.844 4.976 -5.217 1.00 98.50 94 ALA A C 1
ATOM 731 O O . ALA A 1 94 ? -4.612 4.527 -4.357 1.00 98.50 94 ALA A O 1
ATOM 732 N N . ILE A 1 95 ? -2.850 5.811 -4.890 1.00 98.25 95 ILE A N 1
ATOM 733 C CA . ILE A 1 95 ? -2.519 6.164 -3.505 1.00 98.25 95 ILE A CA 1
ATOM 734 C C . ILE A 1 95 ? -3.655 6.950 -2.837 1.00 98.25 95 ILE A C 1
ATOM 736 O O . ILE A 1 95 ? -3.960 6.714 -1.660 1.00 98.25 95 ILE A O 1
ATOM 740 N N . LYS A 1 96 ? -4.329 7.861 -3.557 1.00 98.56 96 LYS A N 1
ATOM 741 C CA . LYS A 1 96 ? -5.493 8.595 -3.026 1.00 98.56 96 LYS A CA 1
ATOM 742 C C . LYS A 1 96 ? -6.635 7.657 -2.649 1.00 98.56 96 LYS A C 1
ATOM 744 O O . LYS A 1 96 ? -7.184 7.799 -1.548 1.00 98.56 96 LYS A O 1
ATOM 749 N N . GLU A 1 97 ? -6.987 6.708 -3.513 1.00 98.56 97 GLU A N 1
ATOM 750 C CA . GLU A 1 97 ? -8.074 5.765 -3.239 1.00 98.56 97 GLU A CA 1
ATOM 751 C C . GLU A 1 97 ? -7.709 4.780 -2.116 1.00 98.56 97 GLU A C 1
ATOM 753 O O . GLU A 1 97 ? -8.516 4.595 -1.198 1.00 98.56 97 GLU A O 1
ATOM 758 N N . ILE A 1 98 ? -6.470 4.267 -2.068 1.00 98.62 98 ILE A N 1
ATOM 759 C CA . ILE A 1 98 ? -5.978 3.464 -0.931 1.00 98.62 98 ILE A CA 1
ATOM 760 C C . ILE A 1 98 ? -6.088 4.258 0.374 1.00 98.62 98 ILE A C 1
ATOM 762 O O . ILE A 1 98 ? -6.677 3.790 1.352 1.00 98.62 98 ILE A O 1
ATOM 766 N N . CYS A 1 99 ? -5.593 5.498 0.404 1.00 98.31 99 CYS A N 1
ATOM 767 C CA . CYS A 1 99 ? -5.638 6.334 1.602 1.00 98.31 99 CYS A CA 1
ATOM 768 C C . CYS A 1 99 ? -7.073 6.607 2.076 1.00 98.31 99 CYS A C 1
ATOM 770 O O . CYS A 1 99 ? -7.330 6.687 3.279 1.00 98.31 99 CYS A O 1
ATOM 772 N N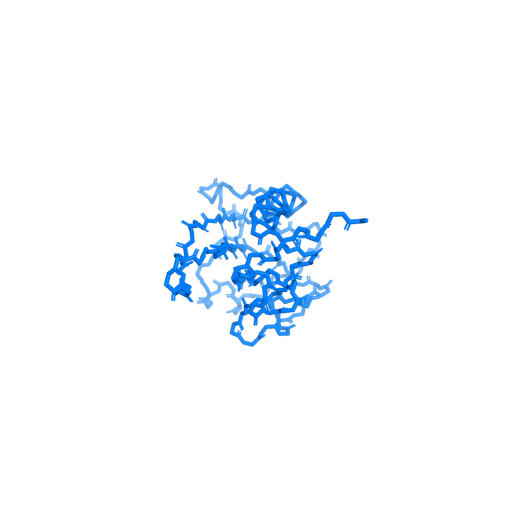 . LYS A 1 100 ? -8.022 6.779 1.155 1.00 98.50 100 LYS A N 1
ATOM 773 C CA . LYS A 1 100 ? -9.443 6.988 1.463 1.00 98.50 100 LYS A CA 1
ATOM 774 C C . LYS A 1 100 ? -10.070 5.742 2.090 1.00 98.50 100 LYS A C 1
ATOM 776 O O . LYS A 1 100 ? -10.757 5.868 3.108 1.00 98.50 100 LYS A O 1
ATOM 781 N N . VAL A 1 101 ? -9.792 4.561 1.539 1.00 98.31 101 VAL A N 1
ATOM 782 C CA . VAL A 1 101 ? -10.226 3.268 2.093 1.00 98.31 101 VAL A CA 1
ATOM 783 C C . VAL A 1 101 ? -9.640 3.049 3.488 1.00 98.31 101 VAL A C 1
ATOM 785 O O . VAL A 1 101 ? -10.387 2.842 4.449 1.00 98.31 101 VAL A O 1
ATOM 788 N N . VAL A 1 102 ? -8.323 3.209 3.631 1.00 98.56 102 VAL A N 1
ATOM 789 C CA . VAL A 1 102 ? -7.603 3.050 4.901 1.00 98.56 102 VAL A CA 1
ATOM 790 C C . VAL A 1 102 ? -8.124 4.018 5.958 1.00 98.56 102 VAL A C 1
ATOM 792 O O . VAL A 1 102 ? -8.436 3.597 7.068 1.00 98.56 102 VAL A O 1
ATOM 795 N N . ARG A 1 103 ? -8.305 5.307 5.636 1.00 98.44 103 ARG A N 1
ATOM 796 C CA . ARG A 1 103 ? -8.832 6.299 6.593 1.00 98.44 103 ARG A CA 1
ATOM 797 C C . ARG A 1 103 ? -10.240 5.953 7.072 1.00 98.44 103 ARG A C 1
ATOM 799 O O . ARG A 1 103 ? -10.541 6.147 8.251 1.00 98.44 103 ARG A O 1
ATOM 806 N N . LYS A 1 104 ? -11.101 5.444 6.185 1.00 98.31 104 LYS A N 1
ATOM 807 C CA . LYS A 1 104 ? -12.456 5.005 6.547 1.00 98.31 104 LYS A CA 1
ATOM 808 C C . LYS A 1 104 ? -12.405 3.821 7.516 1.00 98.31 104 LYS A C 1
ATOM 810 O O . LYS A 1 104 ? -13.064 3.877 8.555 1.00 98.31 104 LYS A O 1
ATOM 815 N N . ALA A 1 105 ? -11.603 2.801 7.210 1.00 98.12 105 ALA A N 1
ATOM 816 C CA . ALA A 1 105 ? -11.444 1.614 8.051 1.00 98.12 105 ALA A CA 1
ATOM 817 C C . ALA A 1 105 ? -10.781 1.946 9.402 1.00 98.12 105 ALA A C 1
ATOM 819 O O . ALA A 1 105 ? -11.300 1.578 10.453 1.00 98.12 105 ALA A O 1
ATOM 820 N N . GLN A 1 106 ? -9.716 2.753 9.392 1.00 98.31 106 GLN A N 1
ATOM 821 C CA . GLN A 1 106 ? -9.029 3.242 10.589 1.00 98.31 106 GLN A CA 1
ATOM 822 C C . GLN A 1 106 ? -9.994 3.969 11.536 1.00 98.31 106 GLN A C 1
ATOM 824 O O . GLN A 1 106 ? -9.993 3.712 12.742 1.00 98.31 106 GLN A O 1
ATOM 829 N N . LYS A 1 107 ? -10.831 4.870 10.997 1.00 97.62 107 LYS A N 1
ATOM 830 C CA . LYS A 1 107 ? -11.829 5.605 11.785 1.00 97.62 107 LYS A CA 1
ATOM 831 C C . LYS A 1 107 ? -12.881 4.663 12.370 1.00 97.62 107 LYS A C 1
ATOM 833 O O . LYS A 1 107 ? -13.221 4.811 13.540 1.00 97.62 107 LYS A O 1
ATOM 838 N N . ALA A 1 108 ? -13.373 3.704 11.584 1.00 96.56 108 ALA A N 1
ATOM 839 C CA . ALA A 1 108 ? -14.344 2.711 12.045 1.00 96.56 108 ALA A CA 1
ATOM 840 C C . ALA A 1 108 ? -13.775 1.814 13.159 1.00 96.56 108 ALA A C 1
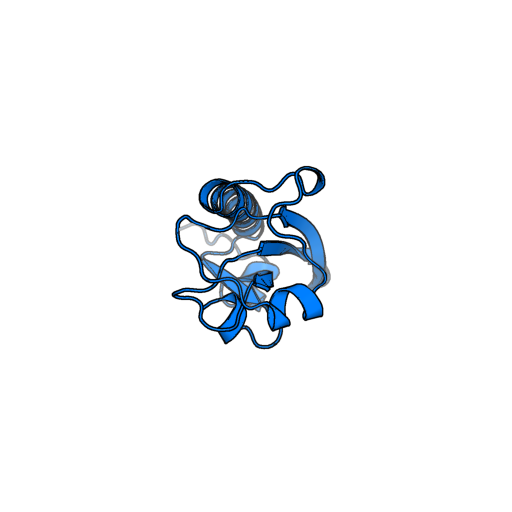ATOM 842 O O . ALA A 1 108 ? -14.479 1.505 14.115 1.00 96.56 108 ALA A O 1
ATOM 843 N N . ALA A 1 109 ? -12.487 1.470 13.083 1.00 97.19 109 ALA A N 1
ATOM 844 C CA . ALA A 1 109 ? -11.788 0.695 14.104 1.00 97.19 109 ALA A CA 1
ATOM 845 C C . ALA A 1 109 ? -11.427 1.506 15.364 1.00 97.19 109 ALA A C 1
ATOM 847 O O . ALA A 1 109 ? -10.944 0.927 16.334 1.00 97.19 109 ALA A O 1
ATOM 848 N N . GLY A 1 110 ? -11.636 2.828 15.386 1.00 96.88 110 GLY A N 1
ATOM 849 C CA . GLY A 1 110 ? -11.261 3.686 16.517 1.00 96.88 110 GLY A CA 1
ATOM 850 C C . GLY A 1 110 ? -9.748 3.912 16.660 1.00 96.88 110 GLY A C 1
ATOM 851 O O . GLY A 1 110 ? -9.272 4.245 17.746 1.00 96.88 110 GLY A O 1
ATOM 852 N N . CYS A 1 111 ? -8.983 3.727 15.581 1.00 98.06 111 CYS A N 1
ATOM 853 C CA . CYS A 1 111 ? -7.532 3.907 15.559 1.00 98.06 111 CYS A CA 1
ATOM 854 C C . CYS A 1 111 ? -7.126 5.343 15.172 1.00 98.06 111 CYS A C 1
ATOM 856 O O . CYS A 1 111 ? -7.835 6.059 14.462 1.00 98.06 111 CYS A O 1
ATOM 858 N N . GLN A 1 112 ? -5.942 5.767 15.613 1.00 96.12 112 GLN A N 1
ATOM 859 C CA . GLN A 1 112 ? -5.427 7.131 15.436 1.00 96.12 112 GLN A CA 1
ATOM 860 C C . GLN A 1 112 ? -4.496 7.274 14.228 1.00 96.12 112 GLN A C 1
ATOM 862 O O . GLN A 1 112 ? -4.465 8.330 13.593 1.00 96.12 112 GLN A O 1
ATOM 867 N N . ARG A 1 113 ? -3.725 6.229 13.912 1.00 96.75 113 ARG A N 1
ATOM 868 C CA . ARG A 1 113 ? -2.773 6.191 12.792 1.00 96.75 113 ARG A CA 1
ATOM 869 C C . ARG A 1 113 ? -2.785 4.817 12.148 1.00 96.75 113 ARG A C 1
ATOM 871 O O . ARG A 1 113 ? -3.117 3.845 12.817 1.00 96.75 113 ARG A O 1
ATOM 878 N N . SER A 1 114 ? -2.383 4.738 10.889 1.00 98.19 114 SER A N 1
ATOM 879 C CA . SER A 1 114 ? -2.163 3.463 10.206 1.00 98.19 114 SER A CA 1
ATOM 880 C C . SER A 1 114 ? -0.685 3.070 10.252 1.00 98.19 114 SER A C 1
ATOM 882 O O . SER A 1 114 ? 0.176 3.938 10.398 1.00 98.19 114 SER A O 1
ATOM 884 N N . VAL A 1 115 ? -0.399 1.771 10.182 1.00 98.38 115 VAL A N 1
ATOM 885 C CA . VAL A 1 115 ? 0.955 1.204 10.149 1.00 98.38 115 VAL A CA 1
ATOM 886 C C . VAL A 1 115 ? 1.035 0.151 9.048 1.00 98.38 115 VAL A C 1
ATOM 888 O O . VAL A 1 115 ? 0.121 -0.662 8.910 1.00 98.38 115 VAL A O 1
ATOM 891 N N . VAL A 1 116 ? 2.111 0.184 8.264 1.00 98.44 116 VAL A N 1
ATOM 892 C CA . VAL A 1 116 ? 2.348 -0.786 7.189 1.00 98.44 116 VAL A CA 1
ATOM 893 C C . VAL A 1 116 ? 2.698 -2.144 7.791 1.00 98.44 116 VAL A C 1
ATOM 895 O O . VAL A 1 116 ? 3.525 -2.247 8.699 1.00 98.44 116 VAL A O 1
ATOM 898 N N . VAL A 1 117 ? 2.054 -3.185 7.276 1.00 98.69 117 VAL A N 1
ATOM 899 C CA . VAL A 1 117 ? 2.395 -4.589 7.493 1.00 98.69 117 VAL A CA 1
ATOM 900 C C . VAL A 1 117 ? 2.761 -5.165 6.134 1.00 98.69 117 VAL A C 1
ATOM 902 O O . VAL A 1 117 ? 1.950 -5.130 5.223 1.00 98.69 117 VAL A O 1
ATOM 905 N N . ALA A 1 118 ? 3.968 -5.686 5.991 1.00 98.62 118 ALA A N 1
ATOM 906 C CA . ALA A 1 118 ? 4.443 -6.257 4.735 1.00 98.62 118 ALA A CA 1
ATOM 907 C C . ALA A 1 118 ? 5.587 -7.240 5.017 1.00 98.62 118 ALA A C 1
ATOM 909 O O . ALA A 1 118 ? 6.173 -7.231 6.110 1.00 98.62 118 ALA A O 1
ATOM 910 N N . HIS A 1 119 ? 5.898 -8.112 4.060 1.00 98.38 119 HIS A N 1
ATOM 911 C CA . HIS A 1 119 ? 7.028 -9.027 4.182 1.00 98.38 119 HIS A CA 1
ATOM 912 C C . HIS A 1 119 ? 8.298 -8.320 3.699 1.00 98.38 119 HIS A C 1
ATOM 914 O O . HIS A 1 119 ? 8.418 -8.017 2.526 1.00 98.38 119 HIS A O 1
ATOM 920 N N . ASN A 1 120 ? 9.252 -8.064 4.603 1.00 96.88 120 ASN A N 1
ATOM 921 C CA . ASN A 1 120 ? 10.350 -7.104 4.388 1.00 96.88 120 ASN A CA 1
ATOM 922 C C . ASN A 1 120 ? 9.876 -5.647 4.250 1.00 96.88 120 ASN A C 1
ATOM 924 O O . ASN A 1 120 ? 10.433 -4.887 3.469 1.00 96.88 120 ASN A O 1
ATOM 928 N N . ALA A 1 121 ? 8.931 -5.237 5.104 1.00 97.25 121 ALA A N 1
ATOM 929 C CA . ALA A 1 121 ? 8.201 -3.964 5.039 1.00 97.25 121 ALA A CA 1
ATOM 930 C C . ALA A 1 121 ? 9.000 -2.664 4.844 1.00 97.25 121 ALA A C 1
ATOM 932 O O . ALA A 1 121 ? 8.409 -1.642 4.513 1.00 97.25 121 ALA A O 1
ATOM 933 N N . ALA A 1 122 ? 10.313 -2.659 5.079 1.00 97.31 122 ALA A N 1
ATOM 934 C CA . ALA A 1 122 ? 11.155 -1.515 4.743 1.00 97.31 122 ALA A CA 1
ATOM 935 C C . ALA A 1 122 ? 11.231 -1.260 3.227 1.00 97.31 122 ALA A C 1
ATOM 937 O O . ALA A 1 122 ? 11.456 -0.119 2.838 1.00 97.31 122 ALA A O 1
ATOM 938 N N . PHE A 1 123 ? 11.056 -2.301 2.407 1.00 97.69 123 PHE A N 1
ATOM 939 C CA . PHE A 1 123 ? 10.983 -2.205 0.953 1.00 97.69 123 PHE A CA 1
ATOM 940 C C . PHE A 1 123 ? 9.680 -1.525 0.524 1.00 97.69 123 PHE A C 1
ATOM 942 O O . PHE A 1 123 ? 9.730 -0.444 -0.044 1.00 97.69 123 PHE A O 1
ATOM 949 N N . ASP A 1 124 ? 8.527 -2.076 0.909 1.00 97.06 124 ASP A N 1
ATOM 950 C CA . ASP A 1 124 ? 7.201 -1.574 0.510 1.00 97.06 124 ASP A CA 1
ATOM 951 C C . ASP A 1 124 ? 6.875 -0.184 1.069 1.00 97.06 124 ASP A C 1
ATOM 953 O O . ASP A 1 124 ? 6.096 0.572 0.497 1.00 97.06 124 ASP A O 1
ATOM 957 N N . HIS A 1 125 ? 7.429 0.147 2.236 1.00 96.25 125 HIS A N 1
ATOM 958 C CA . HIS A 1 125 ? 7.287 1.474 2.831 1.00 96.25 125 HIS A CA 1
ATOM 959 C C . HIS A 1 125 ? 8.226 2.508 2.194 1.00 96.25 125 HIS A C 1
ATOM 961 O O . HIS A 1 125 ? 8.013 3.708 2.378 1.00 96.25 125 HIS A O 1
ATOM 967 N N . GLY A 1 126 ? 9.326 2.049 1.593 1.00 87.88 126 GLY A N 1
ATOM 968 C CA . GLY A 1 126 ? 10.455 2.875 1.189 1.00 87.88 126 GLY A CA 1
ATOM 969 C C . GLY A 1 126 ? 10.059 3.903 0.159 1.00 87.88 126 GLY A C 1
ATOM 970 O O . GLY A 1 126 ? 10.287 5.096 0.478 1.00 87.88 126 GLY A O 1
#

Foldseek 3Di:
DPPPPAFLLCVVVVQAFEKEKDWQWLDQDPVATFTFKMKIWGWDADPVRDIDTPDMDMFGAAGDPRHDGHPVSCVVVVDPNPPPVRVHDHPVVSVVVNVVVSVVSSVVNRGDYYDYDYDVVVRRVD

Radius of gyration: 17.02 Å; Cα contacts (8 Å, |Δi|>4): 211; chains: 1; bounding box: 32×27×52 Å

Sequence (126 aa):
MENTEQTLFAKRFRGFFPVVIDVETAGFNKETDALLEIAASVLKMDDDGVLSIDHTVHFHVEPFEGANIEQAAIEFNGIDPFSALRGAVPEEEAIKEICKVVRKAQKAAGCQRSVVVAHNAAFDHG

Solvent-accessible surface area (backbone atoms only — not comparable to full-atom values): 7202 Å² total; per-residue (Å²): 129,86,80,73,77,74,39,71,56,12,60,77,51,79,23,40,29,62,31,38,45,49,65,43,45,19,48,90,49,76,92,48,26,17,56,38,31,44,38,44,34,41,62,41,58,52,98,88,67,51,77,44,80,67,53,72,50,72,40,40,26,36,62,54,94,87,44,41,71,38,67,71,32,29,65,70,75,65,57,66,83,81,47,81,86,62,69,52,38,55,52,72,57,51,54,50,53,52,52,52,54,49,52,54,52,26,55,74,43,58,25,81,45,75,40,86,38,44,92,67,40,70,62,73,69,93